Protein AF-A0A1M8A9Z5-F1 (afdb_monomer_lite)

Sequence (132 aa):
MPSSAGPVRSRSPAASSPARNPYPVLRRRTAVSIAVQGLARAPLDDYRIPGLVAGHKTGAGYRICTPWGLVDQRVPARHVLPLPEGFPVPPAALQHLENEARAPRVSLQACAAQQQRTAVDSRPCPDESHSS

Foldseek 3Di:
DDDDDDDDPPPDPPPPPPPPPPFDFDDFQFWKWFQDPDPPDDPPPRRTFIWTFLHADPPQATFTQGLQWTEQGHGHRVRIGGDDPPDDHNVSRVVCSVVVVPTDYDHPVRSSVVVVVVVVVPDPDPPPDDDD

Structure (mmCIF, N/CA/C/O backbone):
data_AF-A0A1M8A9Z5-F1
#
_entry.id   AF-A0A1M8A9Z5-F1
#
loop_
_atom_site.group_PDB
_atom_site.id
_atom_site.type_symbol
_atom_site.label_atom_id
_atom_site.label_alt_id
_atom_site.label_comp_id
_atom_site.label_asym_id
_atom_site.label_entity_id
_atom_site.label_seq_id
_atom_site.pdbx_PDB_ins_code
_atom_site.Cartn_x
_atom_site.Cartn_y
_atom_site.Cartn_z
_atom_site.occupancy
_atom_site.B_iso_or_equiv
_atom_site.auth_seq_id
_atom_site.auth_comp_id
_atom_site.auth_asym_id
_atom_site.auth_atom_id
_atom_site.pdbx_PDB_model_num
ATOM 1 N N . MET A 1 1 ? -6.361 -69.506 36.361 1.00 46.44 1 MET A N 1
ATOM 2 C CA . MET A 1 1 ? -5.171 -68.750 35.912 1.00 46.44 1 MET A CA 1
ATOM 3 C C . MET A 1 1 ? -5.647 -67.493 35.186 1.00 46.44 1 MET A C 1
ATOM 5 O O . MET A 1 1 ? -6.471 -67.651 34.294 1.00 46.44 1 MET A O 1
ATOM 9 N N . PRO A 1 2 ? -5.245 -66.275 35.598 1.00 51.97 2 PRO A N 1
ATOM 10 C CA . PRO A 1 2 ? -5.724 -65.019 35.017 1.00 51.97 2 PRO A CA 1
ATOM 11 C C . PRO A 1 2 ? -4.767 -64.486 33.932 1.00 51.97 2 PRO A C 1
ATOM 13 O O . PRO A 1 2 ? -3.551 -64.563 34.078 1.00 51.97 2 PRO A O 1
ATOM 16 N N . SER A 1 3 ? -5.299 -63.915 32.852 1.00 49.34 3 SER A N 1
ATOM 17 C CA . SER A 1 3 ? -4.583 -63.038 31.901 1.00 49.34 3 SER A CA 1
ATOM 18 C C . SER A 1 3 ? -5.658 -62.223 31.176 1.00 49.34 3 SER A C 1
ATOM 20 O O . SER A 1 3 ? -6.425 -62.775 30.402 1.00 49.34 3 SER A O 1
ATOM 22 N N . SER A 1 4 ? -5.992 -61.010 31.621 1.00 53.22 4 SER A N 1
ATOM 23 C CA . SER A 1 4 ? -5.246 -59.753 31.462 1.00 53.22 4 SER A CA 1
ATOM 24 C C . SER A 1 4 ? -4.993 -59.410 29.992 1.00 53.22 4 SER A C 1
ATOM 26 O O . SER A 1 4 ? -3.982 -59.793 29.413 1.00 53.22 4 SER A O 1
ATOM 28 N N . ALA A 1 5 ? -5.924 -58.663 29.400 1.00 57.59 5 ALA A N 1
ATOM 29 C CA . ALA A 1 5 ? -5.699 -57.889 28.188 1.00 57.59 5 ALA A CA 1
ATOM 30 C C . ALA A 1 5 ? -6.380 -56.529 28.392 1.00 57.59 5 ALA A C 1
ATOM 32 O O . ALA A 1 5 ? -7.604 -56.431 28.460 1.00 57.59 5 ALA A O 1
ATOM 33 N N . GLY A 1 6 ? -5.557 -55.505 28.627 1.00 46.84 6 GLY A N 1
ATOM 34 C CA . GLY A 1 6 ? -5.990 -54.150 28.957 1.00 46.84 6 GLY A CA 1
ATOM 35 C C . GLY A 1 6 ? -6.636 -53.398 27.784 1.00 46.84 6 GLY A C 1
ATOM 36 O O . GLY A 1 6 ? -6.611 -53.862 26.643 1.00 46.84 6 GLY A O 1
ATOM 37 N N . PRO A 1 7 ? -7.209 -52.212 28.045 1.00 56.84 7 PRO A N 1
ATOM 38 C CA . PRO A 1 7 ? -7.906 -51.434 27.031 1.00 56.84 7 PRO A CA 1
ATOM 39 C C . PRO A 1 7 ? -6.915 -50.808 26.042 1.00 56.84 7 PRO A C 1
ATOM 41 O O . PRO A 1 7 ? -6.026 -50.038 26.418 1.00 56.84 7 PRO A O 1
ATOM 44 N N . VAL A 1 8 ? -7.098 -51.107 24.753 1.00 62.50 8 VAL A N 1
ATOM 45 C CA . VAL A 1 8 ? -6.405 -50.428 23.657 1.00 62.50 8 VAL A CA 1
ATOM 46 C C . VAL A 1 8 ? -6.839 -48.961 23.641 1.00 62.50 8 VAL A C 1
ATOM 48 O O . VAL A 1 8 ? -7.958 -48.604 23.278 1.00 62.50 8 VAL A O 1
ATOM 51 N N . ARG A 1 9 ? -5.945 -48.081 24.097 1.00 50.84 9 ARG A N 1
ATOM 52 C CA . ARG A 1 9 ? -6.100 -46.631 23.969 1.00 50.84 9 ARG A CA 1
ATOM 53 C C . ARG A 1 9 ? -6.109 -46.283 22.484 1.00 50.84 9 ARG A C 1
ATOM 55 O O . ARG A 1 9 ? -5.053 -46.198 21.861 1.00 50.84 9 ARG A O 1
ATOM 62 N N . SER A 1 10 ? -7.303 -46.066 21.943 1.00 52.19 10 SER A N 1
ATOM 63 C CA . SER A 1 10 ? -7.508 -45.467 20.629 1.00 52.19 10 SER A CA 1
ATOM 64 C C . SER A 1 10 ? -6.925 -44.053 20.657 1.00 52.19 10 SER A C 1
ATOM 66 O O . SER A 1 10 ? -7.501 -43.131 21.237 1.00 52.19 10 SER A O 1
ATOM 68 N N . ARG A 1 11 ? -5.708 -43.888 20.132 1.00 51.91 11 ARG A N 1
ATOM 69 C CA . ARG A 1 11 ? -5.128 -42.565 19.901 1.00 51.91 11 ARG A CA 1
ATOM 70 C C . ARG A 1 11 ? -5.782 -42.021 18.641 1.00 51.91 11 ARG A C 1
ATOM 72 O O . ARG A 1 11 ? -5.341 -42.330 17.539 1.00 51.91 11 ARG A O 1
ATOM 79 N N . SER A 1 12 ? -6.831 -41.223 18.812 1.00 56.12 12 SER A N 1
ATOM 80 C CA . SER A 1 12 ? -7.306 -40.330 17.759 1.00 56.12 12 SER A CA 1
ATOM 81 C C . SER A 1 12 ? -6.106 -39.533 17.234 1.00 56.12 12 SER A C 1
ATOM 83 O O . SER A 1 12 ? -5.424 -38.896 18.046 1.00 56.12 12 SER A O 1
ATOM 85 N N . PRO A 1 13 ? -5.795 -39.547 15.927 1.00 50.16 13 PRO A N 1
ATOM 86 C CA . PRO A 1 13 ? -4.827 -38.607 15.399 1.00 50.16 13 PRO A CA 1
ATOM 87 C C . PRO A 1 13 ? -5.454 -37.224 15.553 1.00 50.16 13 PRO A C 1
ATOM 89 O O . PRO A 1 13 ? -6.492 -36.927 14.961 1.00 50.16 13 PRO A O 1
ATOM 92 N N . ALA A 1 14 ? -4.860 -36.395 16.410 1.00 49.47 14 ALA A N 1
ATOM 93 C CA . ALA A 1 14 ? -5.153 -34.977 16.435 1.00 49.47 14 ALA A CA 1
ATOM 94 C C . ALA A 1 14 ? -4.955 -34.472 15.005 1.00 49.47 14 ALA A C 1
ATOM 96 O O . ALA A 1 14 ? -3.838 -34.489 14.488 1.00 49.47 14 ALA A O 1
ATOM 97 N N . ALA A 1 15 ? -6.052 -34.093 14.351 1.00 47.72 15 ALA A N 1
ATOM 98 C CA . ALA A 1 15 ? -6.020 -33.401 13.082 1.00 47.72 15 ALA A CA 1
ATOM 99 C C . ALA A 1 15 ? -5.308 -32.068 13.325 1.00 47.72 15 ALA A C 1
ATOM 101 O O . ALA A 1 15 ? -5.915 -31.065 13.697 1.00 47.72 15 ALA A O 1
ATOM 102 N N . SER A 1 16 ? -3.987 -32.075 13.173 1.00 47.28 16 SER A N 1
ATOM 103 C CA . SER A 1 16 ? -3.179 -30.877 13.042 1.00 47.28 16 SER A CA 1
ATOM 104 C C . SER A 1 16 ? -3.532 -30.251 11.699 1.00 47.28 16 SER A C 1
ATOM 106 O O . SER A 1 16 ? -2.795 -30.385 10.728 1.00 47.28 16 SER A O 1
ATOM 108 N N . SER A 1 17 ? -4.694 -29.602 11.616 1.00 49.53 17 SER A N 1
ATOM 109 C CA . SER A 1 17 ? -4.962 -28.664 10.534 1.00 49.53 17 SER A CA 1
ATOM 110 C C . SER A 1 17 ? -3.865 -27.607 10.616 1.00 49.53 17 SER A C 1
ATOM 112 O O . SER A 1 17 ? -3.810 -26.897 11.626 1.00 49.53 17 SER A O 1
ATOM 114 N N . PRO A 1 18 ? -2.965 -27.476 9.620 1.00 50.16 18 PRO A N 1
ATOM 115 C CA . PRO A 1 18 ? -2.134 -26.290 9.577 1.00 50.16 18 PRO A CA 1
ATOM 116 C C . PRO A 1 18 ? -3.120 -25.129 9.519 1.00 50.16 18 PRO A C 1
ATOM 118 O O . PRO A 1 18 ? -4.039 -25.158 8.698 1.00 50.16 18 PRO A O 1
ATOM 121 N N . ALA A 1 19 ? -2.993 -24.163 10.428 1.00 50.66 19 ALA A N 1
ATOM 122 C CA . ALA A 1 19 ? -3.764 -22.931 10.382 1.00 50.66 19 ALA A CA 1
ATOM 123 C C . ALA A 1 19 ? -3.492 -22.277 9.020 1.00 50.66 19 ALA A C 1
ATOM 125 O O . ALA A 1 19 ? -2.509 -21.560 8.830 1.00 50.66 19 ALA A O 1
ATOM 126 N N . ARG A 1 20 ? -4.305 -22.639 8.024 1.00 52.34 20 ARG A N 1
ATOM 127 C CA . ARG A 1 20 ? -4.169 -22.211 6.644 1.00 52.34 20 ARG A CA 1
ATOM 128 C C . ARG A 1 20 ? -4.537 -20.751 6.692 1.00 52.34 20 ARG A C 1
ATOM 130 O O . ARG A 1 20 ? -5.702 -20.420 6.876 1.00 52.34 20 ARG A O 1
ATOM 137 N N . ASN A 1 21 ? -3.526 -19.891 6.640 1.00 54.94 21 ASN A N 1
ATOM 138 C CA . ASN A 1 21 ? -3.734 -18.457 6.584 1.00 54.94 21 ASN A CA 1
ATOM 139 C C . ASN A 1 21 ? -4.725 -18.215 5.429 1.00 54.94 21 ASN A C 1
ATOM 141 O O . ASN A 1 21 ? -4.393 -18.566 4.295 1.00 54.94 21 ASN A O 1
ATOM 145 N N . PRO A 1 22 ? -5.953 -17.729 5.690 1.00 62.47 22 PRO A N 1
ATOM 146 C CA . PRO A 1 22 ? -6.999 -17.690 4.667 1.00 62.47 22 PRO A CA 1
ATOM 147 C C . PRO A 1 22 ? -6.698 -16.655 3.575 1.00 62.47 22 PRO A C 1
ATOM 149 O O . PRO A 1 22 ? -7.406 -16.580 2.576 1.00 62.47 22 PRO A O 1
ATOM 152 N N . TYR A 1 23 ? -5.638 -15.865 3.755 1.00 65.88 23 TYR A N 1
ATOM 153 C CA . TYR A 1 23 ? -5.238 -14.804 2.852 1.00 65.88 23 TYR A CA 1
ATOM 154 C C . TYR A 1 23 ? -4.149 -15.280 1.879 1.00 65.88 23 TYR A C 1
ATOM 156 O O . TYR A 1 23 ? -3.154 -15.871 2.318 1.00 65.88 23 TYR A O 1
ATOM 164 N N . PRO A 1 24 ? -4.294 -14.998 0.571 1.00 69.75 24 PRO A N 1
ATOM 165 C CA . PRO A 1 24 ? -3.296 -15.359 -0.428 1.00 69.75 24 PRO A CA 1
ATOM 166 C C . PRO A 1 24 ? -1.986 -14.630 -0.135 1.00 69.75 24 PRO A C 1
ATOM 168 O O . PRO A 1 24 ? -2.012 -13.439 0.159 1.00 69.75 24 PRO A O 1
ATOM 171 N N . VAL A 1 25 ? -0.846 -15.324 -0.225 1.00 80.62 25 VAL A N 1
ATOM 172 C CA . VAL A 1 25 ? 0.479 -14.697 -0.098 1.00 80.62 25 VAL A CA 1
ATOM 173 C C . VAL A 1 25 ? 0.758 -13.894 -1.364 1.00 80.62 25 VAL A C 1
ATOM 175 O O . VAL A 1 25 ? 1.059 -14.458 -2.415 1.00 80.62 25 VAL A O 1
ATOM 178 N N . LEU A 1 26 ? 0.651 -12.572 -1.260 1.00 84.19 26 LEU A N 1
ATOM 179 C CA . LEU A 1 26 ? 0.930 -11.671 -2.376 1.00 84.19 26 LEU A CA 1
ATOM 180 C C . LEU A 1 26 ? 2.441 -11.556 -2.616 1.00 84.19 26 LEU A C 1
ATOM 182 O O . LEU A 1 26 ? 3.233 -11.485 -1.669 1.00 84.19 26 LEU A O 1
ATOM 186 N N . ARG A 1 27 ? 2.847 -11.544 -3.891 1.00 86.62 27 ARG A N 1
ATOM 187 C CA . ARG A 1 27 ? 4.257 -11.421 -4.284 1.00 86.62 27 ARG A CA 1
ATOM 188 C C . ARG A 1 27 ? 4.743 -9.981 -4.094 1.00 86.62 27 ARG A C 1
ATOM 190 O O . ARG A 1 27 ? 3.962 -9.034 -4.045 1.00 86.62 27 ARG A O 1
ATOM 197 N N . ARG A 1 28 ? 6.062 -9.798 -3.992 1.00 89.56 28 ARG A N 1
ATOM 198 C CA . ARG A 1 28 ? 6.665 -8.455 -4.017 1.00 89.56 28 ARG A CA 1
ATOM 199 C C . ARG A 1 28 ? 6.310 -7.772 -5.344 1.00 89.56 28 ARG A C 1
ATOM 201 O O . ARG A 1 28 ? 6.280 -8.445 -6.368 1.00 89.56 28 ARG A O 1
ATOM 208 N N . ARG A 1 29 ? 6.078 -6.455 -5.321 1.00 89.00 29 ARG A N 1
ATOM 209 C CA . ARG A 1 29 ? 5.591 -5.630 -6.448 1.00 89.00 29 ARG A CA 1
ATOM 210 C C . ARG A 1 29 ? 4.137 -5.880 -6.862 1.00 89.00 29 ARG A C 1
ATOM 212 O O . ARG A 1 29 ? 3.681 -5.241 -7.801 1.00 89.00 29 ARG A O 1
ATOM 219 N N . THR A 1 30 ? 3.384 -6.734 -6.167 1.00 89.38 30 THR A N 1
ATOM 220 C CA . THR A 1 30 ? 1.941 -6.841 -6.417 1.00 89.38 30 THR A CA 1
ATOM 221 C C . THR A 1 30 ? 1.255 -5.526 -6.051 1.00 89.38 30 THR A C 1
ATOM 223 O O . THR A 1 30 ? 1.449 -5.014 -4.943 1.00 89.38 30 THR A O 1
ATOM 226 N N . ALA A 1 31 ? 0.465 -5.000 -6.989 1.00 89.44 31 ALA A N 1
ATOM 227 C CA . ALA A 1 31 ? -0.388 -3.844 -6.771 1.00 89.44 31 ALA A CA 1
ATOM 228 C C . ALA A 1 31 ? -1.521 -4.211 -5.817 1.00 89.44 31 ALA A C 1
ATOM 230 O O . ALA A 1 31 ? -2.212 -5.218 -5.988 1.00 89.44 31 ALA A O 1
ATOM 231 N N . VAL A 1 32 ? -1.690 -3.398 -4.786 1.00 89.50 32 VAL A N 1
ATOM 232 C CA . VAL A 1 32 ? -2.686 -3.620 -3.749 1.00 89.50 32 VAL A CA 1
ATOM 233 C C . VAL A 1 32 ? -3.367 -2.321 -3.379 1.00 89.50 32 VAL A C 1
ATOM 235 O O . VAL A 1 32 ? -2.823 -1.230 -3.531 1.00 89.50 32 VAL A O 1
ATOM 238 N N . SER A 1 33 ? -4.561 -2.465 -2.839 1.00 88.06 33 SER A N 1
ATOM 239 C CA . SER A 1 33 ? -5.279 -1.419 -2.152 1.00 88.06 33 SER A CA 1
ATOM 240 C C . SER A 1 33 ? -5.395 -1.797 -0.685 1.00 88.06 33 SER A C 1
ATOM 242 O O . SER A 1 33 ? -5.771 -2.920 -0.351 1.00 88.06 33 SER A O 1
ATOM 244 N N . ILE A 1 34 ? -5.035 -0.877 0.200 1.00 86.94 34 ILE A N 1
ATOM 245 C CA . ILE A 1 34 ? -5.222 -1.050 1.634 1.00 86.94 34 ILE A CA 1
ATOM 246 C C . ILE A 1 34 ? -6.587 -0.476 1.992 1.00 86.94 34 ILE A C 1
ATOM 248 O O . ILE A 1 34 ? -6.794 0.726 1.834 1.00 86.94 34 ILE A O 1
ATOM 252 N N . ALA A 1 35 ? -7.486 -1.322 2.485 1.00 81.25 35 ALA A N 1
ATOM 253 C CA . ALA A 1 35 ? -8.739 -0.897 3.086 1.00 81.25 35 ALA A CA 1
ATOM 254 C C . ALA A 1 35 ? -8.462 -0.405 4.510 1.00 81.25 35 ALA A C 1
ATOM 256 O O . ALA A 1 35 ? -8.051 -1.171 5.386 1.00 81.25 35 ALA A O 1
ATOM 257 N N . VAL A 1 36 ? -8.661 0.888 4.745 1.00 71.56 36 VAL A N 1
ATOM 258 C CA . VAL A 1 36 ? -8.460 1.500 6.057 1.00 71.56 36 VAL A CA 1
ATOM 259 C C . VAL A 1 36 ? -9.803 1.594 6.782 1.00 71.56 36 VAL A C 1
ATOM 261 O O . VAL A 1 36 ? -10.396 2.662 6.898 1.00 71.56 36 VAL A O 1
ATOM 264 N N . GLN A 1 37 ? -10.300 0.464 7.282 1.00 64.06 37 GLN A N 1
ATOM 265 C CA . GLN A 1 37 ? -11.506 0.469 8.112 1.00 64.06 37 GLN A CA 1
ATOM 266 C C . GLN A 1 37 ? -11.201 1.020 9.510 1.00 64.06 37 GLN A C 1
ATOM 268 O O . GLN A 1 37 ? -10.305 0.534 10.200 1.00 64.06 37 GLN A O 1
ATOM 273 N N . GLY A 1 38 ? -11.978 2.016 9.945 1.00 53.19 38 GLY A N 1
ATOM 274 C CA . GLY A 1 38 ? -12.009 2.458 11.343 1.00 53.19 38 GLY A CA 1
ATOM 275 C C . GLY A 1 38 ? -10.952 3.483 11.768 1.00 53.19 38 GLY A C 1
ATOM 276 O O . GLY A 1 38 ? -10.780 3.695 12.968 1.00 53.19 38 GLY A O 1
ATOM 277 N N . LEU A 1 39 ? -10.270 4.162 10.840 1.00 50.84 39 LEU A N 1
ATOM 278 C CA . LEU A 1 39 ? -9.407 5.303 11.181 1.00 50.84 39 LEU A CA 1
ATOM 279 C C . LEU A 1 39 ? -10.268 6.560 11.383 1.00 50.84 39 LEU A C 1
ATOM 281 O O . LEU A 1 39 ? -10.409 7.382 10.494 1.00 50.84 39 LEU A O 1
ATOM 285 N N . ALA A 1 40 ? -10.873 6.637 12.571 1.00 45.19 40 ALA A N 1
ATOM 286 C CA . ALA A 1 40 ? -11.585 7.783 13.142 1.00 45.19 40 ALA A CA 1
ATOM 287 C C . ALA A 1 40 ? -12.676 8.438 12.259 1.00 45.19 40 ALA A C 1
ATOM 289 O O . ALA A 1 40 ? -12.391 9.281 11.420 1.00 45.19 40 ALA A O 1
ATOM 290 N N . ARG A 1 41 ? -13.951 8.129 12.561 1.00 43.69 41 ARG A N 1
ATOM 291 C CA . ARG A 1 41 ? -15.148 8.961 12.275 1.00 43.69 41 ARG A CA 1
ATOM 292 C C . ARG A 1 41 ? -15.167 9.675 10.906 1.00 43.69 41 ARG A C 1
ATOM 294 O O . ARG A 1 41 ? -15.393 10.880 10.840 1.00 43.69 41 ARG A O 1
ATOM 301 N N . ALA A 1 42 ? -15.001 8.932 9.822 1.00 44.44 42 ALA A N 1
ATOM 302 C CA . ALA A 1 42 ? -15.353 9.391 8.480 1.00 44.44 42 ALA A CA 1
ATOM 303 C C . ALA A 1 42 ? -16.496 8.512 7.936 1.00 44.44 42 ALA A C 1
ATOM 305 O O . ALA A 1 42 ? -16.600 7.354 8.358 1.00 44.44 42 ALA A O 1
ATOM 306 N N . PRO A 1 43 ? -17.389 9.057 7.084 1.00 43.25 43 PRO A N 1
ATOM 307 C CA . PRO A 1 43 ? -18.489 8.295 6.494 1.00 43.25 43 PRO A CA 1
ATOM 308 C C . PRO A 1 43 ? -17.948 7.072 5.741 1.00 43.25 43 PRO A C 1
ATOM 310 O O . PRO A 1 43 ? -16.780 7.054 5.374 1.00 43.25 43 PRO A O 1
ATOM 313 N N . LEU A 1 44 ? -18.805 6.060 5.571 1.00 47.28 44 LEU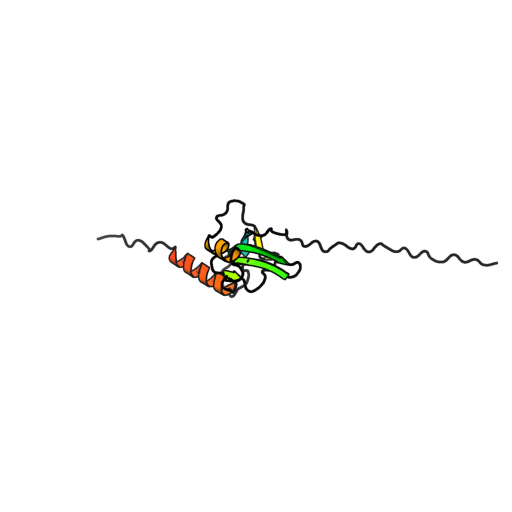 A N 1
ATOM 314 C CA . LEU A 1 44 ? -18.567 4.673 5.126 1.00 47.28 44 LEU A CA 1
ATOM 315 C C . LEU A 1 44 ? -17.712 4.429 3.858 1.00 47.28 44 LEU A C 1
ATOM 317 O O . LEU A 1 44 ? -17.621 3.288 3.411 1.00 47.28 44 LEU A O 1
ATOM 321 N N . ASP A 1 45 ? -17.074 5.437 3.279 1.00 50.84 45 ASP A N 1
ATOM 322 C CA . ASP A 1 45 ? -16.096 5.254 2.222 1.00 50.84 45 ASP A CA 1
ATOM 323 C C . ASP A 1 45 ? -14.854 4.564 2.796 1.00 50.84 45 ASP A C 1
ATOM 325 O O . ASP A 1 45 ? -14.005 5.176 3.447 1.00 50.84 45 ASP A O 1
ATOM 329 N N . ASP A 1 46 ? -14.754 3.252 2.563 1.00 55.53 46 ASP A N 1
ATOM 330 C CA . ASP A 1 46 ? -13.520 2.489 2.721 1.00 55.53 46 ASP A CA 1
ATOM 331 C C . ASP A 1 46 ? -12.387 3.250 2.011 1.00 55.53 46 ASP A C 1
ATOM 333 O O . ASP A 1 46 ? -12.255 3.195 0.784 1.00 55.53 46 ASP A O 1
ATOM 337 N N . TYR A 1 47 ? -11.553 3.974 2.765 1.00 62.84 47 TYR A N 1
ATOM 338 C CA . TYR A 1 47 ? -10.380 4.613 2.182 1.00 62.84 47 TYR A CA 1
ATOM 339 C C . TYR A 1 47 ? -9.469 3.521 1.652 1.00 62.84 47 TYR A C 1
ATOM 341 O O . TYR A 1 47 ? -8.955 2.683 2.397 1.00 62.84 47 TYR A O 1
ATOM 349 N N . ARG A 1 48 ? -9.306 3.542 0.334 1.00 76.56 48 ARG A N 1
ATOM 350 C CA . ARG A 1 48 ? -8.503 2.598 -0.424 1.00 76.56 48 ARG A CA 1
ATOM 351 C C . ARG A 1 48 ? -7.188 3.257 -0.776 1.00 76.56 48 ARG A C 1
ATOM 353 O O . ARG A 1 48 ? -7.118 4.019 -1.735 1.00 76.56 48 ARG A O 1
ATOM 360 N N . ILE A 1 49 ? -6.157 2.960 0.007 1.00 85.44 49 ILE A N 1
ATOM 361 C CA . ILE A 1 49 ? -4.811 3.488 -0.222 1.00 85.44 49 ILE A CA 1
ATOM 362 C C . ILE A 1 49 ? -4.107 2.596 -1.247 1.00 85.44 49 ILE A C 1
ATOM 364 O O . ILE A 1 49 ? -3.863 1.425 -0.941 1.00 85.44 49 ILE A O 1
ATOM 368 N N . PRO A 1 50 ? -3.771 3.096 -2.450 1.00 87.81 50 PRO A N 1
ATOM 369 C CA . PRO A 1 50 ? -3.023 2.311 -3.418 1.00 87.81 50 PRO A CA 1
ATOM 370 C C . PRO A 1 50 ? -1.579 2.122 -2.946 1.00 87.81 50 PRO A C 1
ATOM 372 O O . PRO A 1 50 ? -0.957 3.021 -2.375 1.00 87.81 50 PRO A O 1
ATOM 375 N N . GLY A 1 51 ? -1.023 0.949 -3.214 1.00 90.81 51 GLY A N 1
ATOM 376 C CA . GLY A 1 51 ? 0.355 0.647 -2.877 1.00 90.81 51 GLY A CA 1
ATOM 377 C C . GLY A 1 51 ? 0.869 -0.630 -3.521 1.00 90.81 51 GLY A C 1
ATOM 378 O O . GLY A 1 51 ? 0.197 -1.292 -4.309 1.00 90.81 51 GLY A O 1
ATOM 379 N N . LEU A 1 52 ? 2.099 -0.966 -3.163 1.00 92.19 52 LEU A N 1
ATOM 380 C CA . LEU A 1 52 ? 2.820 -2.137 -3.622 1.00 92.19 52 LEU A CA 1
ATOM 381 C C . LEU A 1 52 ? 3.277 -2.974 -2.447 1.00 92.19 52 LEU A C 1
ATOM 383 O O . LEU A 1 52 ? 3.806 -2.458 -1.463 1.00 92.19 52 LEU A O 1
ATOM 387 N N . VAL A 1 53 ? 3.176 -4.288 -2.586 1.00 92.25 53 VAL A N 1
ATOM 388 C CA . VAL A 1 53 ? 3.751 -5.206 -1.607 1.00 92.25 53 VAL A CA 1
ATOM 389 C C . VAL A 1 53 ? 5.278 -5.139 -1.672 1.00 92.25 53 VAL A C 1
ATOM 391 O O . VAL A 1 53 ? 5.891 -5.499 -2.678 1.00 92.25 5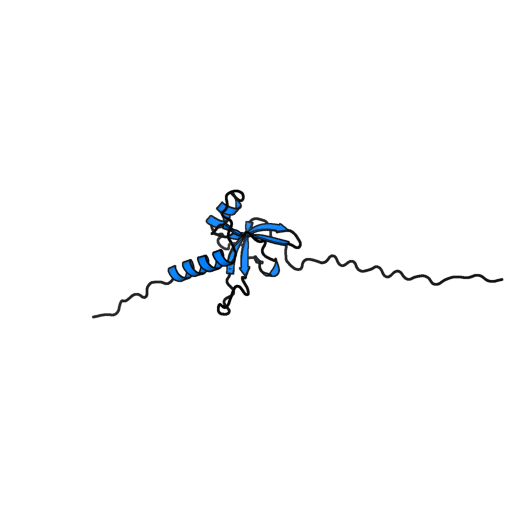3 VAL A O 1
ATOM 394 N N . ALA A 1 54 ? 5.907 -4.726 -0.575 1.00 91.25 54 ALA A N 1
ATOM 395 C CA . ALA A 1 54 ? 7.354 -4.810 -0.385 1.00 91.25 54 ALA A CA 1
ATOM 396 C C . ALA A 1 54 ? 7.774 -6.176 0.167 1.00 91.25 54 ALA A C 1
ATOM 398 O O . ALA A 1 54 ? 8.802 -6.732 -0.215 1.00 91.25 54 ALA A O 1
ATOM 399 N N . GLY A 1 55 ? 6.934 -6.761 1.019 1.00 90.31 55 GLY A N 1
ATOM 400 C CA . GLY A 1 55 ? 7.130 -8.112 1.522 1.00 90.31 55 GLY A CA 1
ATOM 401 C C . GLY A 1 55 ? 6.027 -8.544 2.475 1.00 90.31 55 GLY A C 1
ATOM 402 O O . GLY A 1 55 ? 5.191 -7.749 2.897 1.00 90.31 55 GLY A O 1
ATOM 403 N N . HIS A 1 56 ? 6.050 -9.813 2.862 1.00 89.06 56 HIS A N 1
ATOM 404 C CA . HIS A 1 56 ? 5.060 -10.420 3.745 1.00 89.06 56 HIS A CA 1
ATOM 405 C C . HIS A 1 56 ? 5.757 -11.178 4.877 1.00 89.06 56 HIS A C 1
ATOM 407 O O . HIS A 1 56 ? 6.815 -11.766 4.674 1.00 89.06 56 HIS A O 1
ATOM 413 N N . LYS A 1 57 ? 5.184 -11.137 6.082 1.00 86.50 57 LYS A N 1
ATOM 414 C CA . LYS A 1 57 ? 5.610 -11.966 7.213 1.00 86.50 57 LYS A CA 1
ATOM 415 C C . LYS A 1 57 ? 4.373 -12.606 7.824 1.00 86.50 57 LYS A C 1
ATOM 417 O O . LYS A 1 57 ? 3.481 -11.897 8.291 1.00 86.50 57 LYS A O 1
ATOM 422 N N . THR A 1 58 ? 4.345 -13.934 7.848 1.00 81.56 58 THR A N 1
ATOM 423 C CA . THR A 1 58 ? 3.260 -14.714 8.454 1.00 81.56 58 THR A CA 1
ATOM 424 C C . THR A 1 58 ? 3.021 -14.266 9.897 1.00 81.56 58 THR A C 1
ATOM 426 O O . THR A 1 58 ? 3.971 -14.041 10.646 1.00 81.56 58 THR A O 1
ATOM 429 N N . GLY A 1 59 ? 1.756 -14.063 10.265 1.00 80.38 59 GLY A N 1
ATOM 430 C CA . GLY A 1 59 ? 1.347 -13.566 11.584 1.00 80.38 59 GLY A CA 1
ATOM 431 C C . GLY A 1 59 ? 1.492 -12.052 11.790 1.00 80.38 59 GLY A C 1
ATOM 432 O O . GLY A 1 59 ? 0.779 -11.497 12.616 1.00 80.38 59 GLY A O 1
ATOM 433 N N . ALA A 1 60 ? 2.343 -11.363 11.020 1.00 83.88 60 ALA A N 1
ATOM 434 C CA . ALA A 1 60 ? 2.551 -9.916 11.142 1.00 83.88 60 ALA A CA 1
ATOM 435 C C . ALA A 1 60 ? 1.941 -9.099 9.987 1.00 83.88 60 ALA A C 1
ATOM 437 O O . ALA A 1 60 ? 1.710 -7.907 10.147 1.00 83.88 60 ALA A O 1
ATOM 438 N N . GLY A 1 61 ? 1.685 -9.712 8.826 1.00 89.19 61 GLY A N 1
ATOM 439 C CA . GLY A 1 61 ? 1.079 -9.061 7.661 1.00 89.19 61 GLY A CA 1
ATOM 440 C C . GLY A 1 61 ? 2.089 -8.509 6.648 1.00 89.19 61 GLY A C 1
ATOM 441 O O . GLY A 1 61 ? 3.249 -8.941 6.569 1.00 89.19 61 GLY A O 1
ATOM 442 N N . TYR A 1 62 ? 1.633 -7.559 5.837 1.00 90.56 62 TYR A N 1
ATOM 443 C CA . TYR A 1 62 ? 2.335 -7.029 4.671 1.00 90.56 62 TYR A CA 1
ATOM 444 C C . TYR A 1 62 ? 3.078 -5.729 4.965 1.00 90.56 62 TYR A C 1
ATOM 446 O O . TYR A 1 62 ? 2.565 -4.837 5.630 1.00 90.56 62 TYR A O 1
ATOM 454 N N . ARG A 1 63 ? 4.287 -5.595 4.422 1.00 92.75 63 ARG A N 1
ATOM 455 C CA . ARG A 1 63 ? 4.938 -4.296 4.239 1.00 92.75 63 ARG A CA 1
ATOM 456 C C . ARG A 1 63 ? 4.482 -3.725 2.910 1.00 92.75 63 ARG A C 1
ATOM 458 O O . ARG A 1 63 ? 4.641 -4.401 1.893 1.00 92.75 63 ARG A O 1
ATOM 465 N N . ILE A 1 64 ? 3.948 -2.510 2.931 1.00 92.38 64 ILE A N 1
ATOM 466 C CA . ILE A 1 64 ? 3.382 -1.857 1.753 1.00 92.38 64 ILE A CA 1
ATOM 467 C C . ILE A 1 64 ? 4.113 -0.543 1.483 1.00 92.38 64 ILE A C 1
ATOM 469 O O . ILE A 1 64 ? 4.246 0.278 2.387 1.00 92.38 64 ILE A O 1
ATOM 473 N N . CYS A 1 65 ? 4.558 -0.342 0.245 1.00 93.31 65 CYS A N 1
ATOM 474 C CA . CYS A 1 65 ? 5.006 0.953 -0.261 1.00 93.31 65 CYS A CA 1
ATOM 475 C C . CYS A 1 65 ? 3.821 1.686 -0.882 1.00 93.31 65 CYS A C 1
ATOM 477 O O . CYS A 1 65 ? 3.191 1.171 -1.801 1.00 93.31 65 CYS A O 1
ATOM 479 N N . THR A 1 66 ? 3.526 2.884 -0.406 1.00 92.38 66 THR A N 1
ATOM 480 C CA . THR A 1 66 ? 2.534 3.796 -0.982 1.00 92.38 66 THR A CA 1
ATOM 481 C C . THR A 1 66 ? 3.253 4.860 -1.824 1.00 92.38 66 THR A C 1
ATOM 483 O O . THR A 1 66 ? 4.486 4.926 -1.803 1.00 92.38 66 THR A O 1
ATOM 486 N N . PRO A 1 67 ? 2.525 5.716 -2.565 1.00 90.62 67 PRO A N 1
ATOM 487 C CA . PRO A 1 67 ? 3.128 6.838 -3.287 1.00 90.62 67 PRO A CA 1
ATOM 488 C C . PRO A 1 67 ? 3.892 7.817 -2.388 1.00 90.62 67 PRO A C 1
ATOM 490 O O . PRO A 1 67 ? 4.739 8.547 -2.882 1.00 90.62 67 PRO A O 1
ATOM 493 N N . TRP A 1 68 ? 3.586 7.844 -1.089 1.00 91.06 68 TRP A N 1
ATOM 494 C CA . TRP A 1 68 ? 4.173 8.784 -0.132 1.00 91.06 68 TRP A CA 1
ATOM 495 C C . TRP A 1 68 ? 5.301 8.180 0.703 1.00 91.06 68 TRP A C 1
ATOM 497 O O . TRP A 1 68 ? 5.968 8.914 1.428 1.00 91.06 68 TRP A O 1
ATOM 507 N N . GLY A 1 69 ? 5.495 6.859 0.659 1.00 92.31 69 GLY A N 1
ATOM 508 C CA . GLY A 1 69 ? 6.546 6.194 1.420 1.00 92.31 69 GLY A CA 1
ATOM 509 C C . GLY A 1 69 ? 6.250 4.745 1.780 1.00 92.31 69 GLY A C 1
ATOM 510 O O . GLY A 1 69 ? 5.247 4.153 1.386 1.00 92.31 69 GLY A O 1
ATOM 511 N N . LEU A 1 70 ? 7.142 4.153 2.566 1.00 92.50 70 LEU A N 1
ATOM 512 C CA . LEU A 1 70 ? 6.961 2.819 3.121 1.00 92.50 70 LEU A CA 1
ATOM 513 C C . LEU A 1 70 ? 6.149 2.916 4.414 1.00 92.50 70 LEU A C 1
ATOM 515 O O . LEU A 1 70 ? 6.530 3.640 5.338 1.00 92.50 70 LEU A O 1
ATOM 519 N N . VAL A 1 71 ? 5.048 2.166 4.493 1.00 91.75 71 VAL A N 1
ATOM 520 C CA . VAL A 1 71 ? 4.226 2.140 5.705 1.00 91.75 71 VAL A CA 1
ATOM 521 C C . VAL A 1 71 ? 5.062 1.589 6.858 1.00 91.75 71 VAL A C 1
ATOM 523 O O . VAL A 1 71 ? 5.665 0.518 6.746 1.00 91.75 71 VAL A O 1
ATOM 526 N N . ASP A 1 72 ? 5.116 2.347 7.951 1.00 89.75 72 ASP A N 1
ATOM 527 C CA . ASP A 1 72 ? 5.946 2.020 9.111 1.00 89.75 72 ASP A CA 1
ATOM 528 C C . ASP A 1 72 ? 5.501 0.694 9.756 1.00 89.75 72 ASP A C 1
ATOM 530 O O . ASP A 1 72 ? 6.284 -0.237 9.965 1.00 89.75 72 ASP A O 1
ATOM 534 N N . GLN A 1 73 ? 4.188 0.551 9.944 1.00 88.69 73 GLN A N 1
ATOM 535 C CA . GLN A 1 73 ? 3.577 -0.665 10.466 1.00 88.69 73 GLN A CA 1
ATOM 536 C C . GLN A 1 73 ? 3.189 -1.644 9.358 1.00 88.69 73 GLN A C 1
ATOM 538 O O . GLN A 1 73 ? 2.764 -1.270 8.264 1.00 88.69 73 GLN A O 1
ATOM 543 N N . ARG A 1 74 ? 3.287 -2.941 9.663 1.00 89.50 74 ARG A N 1
ATOM 544 C CA . ARG A 1 74 ? 2.775 -3.974 8.762 1.00 89.50 74 ARG A CA 1
ATOM 545 C C . ARG A 1 74 ? 1.253 -3.938 8.736 1.00 89.50 74 ARG A C 1
ATOM 547 O O . ARG A 1 74 ? 0.602 -3.900 9.775 1.00 89.50 74 ARG A O 1
ATOM 554 N N . VAL A 1 75 ? 0.703 -4.006 7.533 1.00 88.31 75 VAL A N 1
ATOM 555 C CA . VAL A 1 75 ? -0.734 -4.018 7.293 1.00 88.31 75 VAL A CA 1
ATOM 556 C C . VAL A 1 75 ? -1.247 -5.459 7.410 1.00 88.31 75 VAL A C 1
ATOM 558 O O . VAL A 1 75 ? -0.739 -6.346 6.714 1.00 88.31 75 VAL A O 1
ATOM 561 N N . PRO A 1 76 ? -2.244 -5.735 8.268 1.00 86.38 76 PRO A N 1
ATOM 562 C CA . PRO A 1 76 ? -2.863 -7.052 8.361 1.00 86.38 76 PRO A CA 1
ATOM 563 C C . PRO A 1 76 ? -3.410 -7.521 7.012 1.00 86.38 76 PRO A C 1
ATOM 565 O O . PRO A 1 76 ? -4.015 -6.741 6.285 1.00 86.38 76 PRO A O 1
ATOM 568 N N . ALA A 1 77 ? -3.271 -8.812 6.705 1.00 84.62 77 ALA A N 1
ATOM 569 C CA . ALA A 1 77 ? -3.679 -9.370 5.414 1.00 84.62 77 ALA A CA 1
ATOM 570 C C . ALA A 1 77 ? -5.162 -9.138 5.074 1.00 84.62 77 ALA A C 1
ATOM 572 O O . ALA A 1 77 ? -5.486 -8.889 3.921 1.00 84.62 77 ALA A O 1
ATOM 573 N N . ARG A 1 78 ? -6.036 -9.120 6.088 1.00 82.75 78 ARG A N 1
ATOM 574 C CA . ARG A 1 78 ? -7.470 -8.804 5.947 1.00 82.75 78 ARG A CA 1
ATOM 575 C C . ARG A 1 78 ? -7.763 -7.410 5.380 1.00 82.75 78 ARG A C 1
ATOM 577 O O . ARG A 1 78 ? -8.837 -7.193 4.844 1.00 82.75 78 ARG A O 1
ATOM 584 N N . HIS A 1 79 ? -6.812 -6.489 5.521 1.00 84.06 79 HIS A N 1
ATOM 585 C CA . HIS A 1 79 ? -6.924 -5.097 5.084 1.00 84.06 79 HIS A CA 1
ATOM 586 C C . HIS A 1 79 ? -6.225 -4.853 3.746 1.00 84.06 79 HIS A C 1
ATOM 588 O O . HIS A 1 79 ? -6.229 -3.731 3.257 1.00 84.06 79 HIS A O 1
ATOM 594 N N . VAL A 1 80 ? -5.593 -5.873 3.158 1.00 86.38 80 VAL A N 1
ATOM 595 C CA . VAL A 1 80 ? -4.875 -5.764 1.885 1.00 86.38 80 VAL A CA 1
ATOM 596 C C . VAL A 1 80 ? -5.674 -6.477 0.807 1.00 86.38 80 VAL A C 1
ATOM 598 O O . VAL A 1 80 ? -5.818 -7.698 0.827 1.00 86.38 80 VAL A O 1
ATOM 601 N N . LEU A 1 81 ? -6.164 -5.706 -0.155 1.00 87.00 81 LEU A N 1
ATOM 602 C CA . LEU A 1 81 ? -6.918 -6.193 -1.298 1.00 87.00 81 LEU A CA 1
ATOM 603 C C . LEU A 1 81 ? -6.014 -6.164 -2.535 1.00 87.00 81 LEU A C 1
ATOM 605 O O . LEU A 1 81 ? -5.486 -5.100 -2.864 1.00 87.00 81 LEU A O 1
ATOM 609 N N . PRO A 1 82 ? -5.797 -7.293 -3.230 1.00 85.88 82 PRO A N 1
ATOM 610 C CA . PRO A 1 82 ? -5.073 -7.276 -4.493 1.00 85.88 82 PRO A CA 1
ATOM 611 C C . PRO A 1 82 ? -5.855 -6.461 -5.525 1.00 85.88 82 PRO A C 1
ATOM 613 O O . PRO A 1 82 ? -7.073 -6.595 -5.644 1.00 85.88 82 PRO A O 1
ATOM 616 N N . LEU A 1 83 ? -5.147 -5.604 -6.256 1.00 84.81 83 LEU A N 1
ATOM 617 C CA . LEU A 1 83 ? -5.709 -4.912 -7.410 1.00 84.81 83 LEU A CA 1
ATOM 618 C C . LEU A 1 83 ? -5.580 -5.804 -8.653 1.00 84.81 83 LEU A C 1
ATOM 620 O O . LEU A 1 83 ? -4.661 -6.628 -8.709 1.00 84.81 83 LEU A O 1
ATOM 624 N N . PRO A 1 84 ? -6.494 -5.673 -9.632 1.00 79.25 84 PRO A N 1
ATOM 625 C CA . PRO A 1 84 ? -6.407 -6.425 -10.877 1.00 79.25 84 PRO A CA 1
ATOM 626 C C . PRO A 1 84 ? -5.075 -6.160 -11.589 1.00 79.25 84 PRO A C 1
ATOM 628 O O . PRO A 1 84 ? -4.513 -5.062 -11.508 1.00 79.25 84 PRO A O 1
ATOM 631 N N . GLU A 1 85 ? -4.569 -7.173 -12.294 1.00 73.12 85 GLU A N 1
ATOM 632 C CA . GLU A 1 85 ? -3.375 -7.013 -13.124 1.00 73.12 85 GLU A CA 1
ATOM 633 C C . GLU A 1 85 ? -3.606 -5.919 -14.176 1.00 73.12 85 GLU A C 1
ATOM 635 O O . GLU A 1 85 ? -4.680 -5.822 -14.766 1.00 73.12 85 GLU A O 1
ATOM 640 N N . GLY A 1 86 ? -2.607 -5.056 -14.369 1.00 70.69 86 GLY A N 1
ATOM 641 C CA . GLY A 1 86 ? -2.714 -3.884 -15.243 1.00 70.69 86 GLY A CA 1
ATOM 642 C C . GLY A 1 86 ? -3.215 -2.610 -14.558 1.00 70.69 86 GLY A C 1
ATOM 643 O O . GLY A 1 86 ? -3.197 -1.554 -15.189 1.00 70.69 86 GLY A O 1
ATOM 644 N N . PHE A 1 87 ? -3.600 -2.653 -13.274 1.00 78.69 87 PHE A N 1
ATOM 645 C CA . PHE A 1 87 ? -3.863 -1.419 -12.531 1.00 78.69 87 PHE A CA 1
ATOM 646 C C . PHE A 1 87 ? -2.592 -0.552 -12.486 1.00 78.69 87 PHE A C 1
ATOM 648 O O . PHE A 1 87 ? -1.523 -1.069 -12.133 1.00 78.69 87 PHE A O 1
ATOM 655 N N . PRO A 1 88 ? -2.676 0.749 -12.827 1.00 77.50 88 PRO A N 1
ATOM 656 C CA . PRO A 1 88 ? -1.508 1.608 -12.896 1.00 77.50 88 PRO A CA 1
ATOM 657 C C . PRO A 1 88 ? -0.839 1.689 -11.530 1.00 77.50 88 PRO A C 1
ATOM 659 O O . PRO A 1 88 ? -1.422 2.110 -10.528 1.00 77.50 88 PRO A O 1
ATOM 662 N N . VAL A 1 89 ? 0.417 1.262 -11.498 1.00 77.62 89 VAL A N 1
ATOM 663 C CA . VAL A 1 89 ? 1.221 1.332 -10.291 1.00 77.62 89 VAL A CA 1
ATOM 664 C C . VAL A 1 89 ? 1.721 2.766 -10.124 1.00 77.62 89 VAL A C 1
ATOM 666 O O . VAL A 1 89 ? 2.313 3.308 -11.060 1.00 77.62 89 VAL A O 1
ATOM 669 N N . PRO A 1 90 ? 1.559 3.382 -8.942 1.00 80.44 90 PRO A N 1
ATOM 670 C CA . PRO A 1 90 ? 2.088 4.716 -8.714 1.00 80.44 90 PRO A CA 1
ATOM 671 C C . PRO A 1 90 ? 3.622 4.724 -8.866 1.00 80.44 90 PRO A C 1
ATOM 673 O O . PRO A 1 90 ? 4.300 3.967 -8.160 1.00 80.44 90 PRO A O 1
ATOM 676 N N . PRO A 1 91 ? 4.203 5.580 -9.728 1.00 86.75 91 PRO A N 1
ATOM 677 C CA . PRO A 1 91 ? 5.644 5.580 -9.995 1.00 86.75 91 PRO A CA 1
ATOM 678 C C . PRO A 1 91 ? 6.471 5.895 -8.741 1.00 86.75 91 PRO A C 1
ATOM 680 O O . PRO A 1 91 ? 7.511 5.281 -8.510 1.00 86.75 91 PRO A O 1
ATOM 683 N N . ALA A 1 92 ? 5.968 6.772 -7.867 1.00 87.88 92 ALA A N 1
ATOM 684 C CA . ALA A 1 92 ? 6.597 7.059 -6.578 1.00 87.88 92 ALA A CA 1
ATOM 685 C C . ALA A 1 92 ? 6.647 5.821 -5.659 1.00 87.88 92 ALA A C 1
ATOM 687 O O . ALA A 1 92 ? 7.662 5.559 -5.016 1.00 87.88 92 ALA A O 1
ATOM 688 N N . ALA A 1 93 ? 5.596 4.989 -5.658 1.00 89.12 93 ALA A N 1
ATOM 689 C CA . ALA A 1 93 ? 5.571 3.756 -4.871 1.00 89.12 93 ALA A CA 1
ATOM 690 C C . ALA A 1 93 ? 6.608 2.734 -5.371 1.00 89.12 93 ALA A C 1
ATOM 692 O O . ALA A 1 93 ? 7.232 2.050 -4.557 1.00 89.12 93 ALA A O 1
ATOM 693 N N . LEU A 1 94 ? 6.827 2.652 -6.692 1.00 90.31 94 LEU A N 1
ATOM 694 C CA . LEU A 1 94 ? 7.902 1.843 -7.284 1.00 90.31 94 LEU A CA 1
ATOM 695 C C . LEU A 1 94 ? 9.276 2.351 -6.855 1.00 90.31 94 LEU A C 1
ATOM 697 O O . LEU A 1 94 ? 10.082 1.565 -6.363 1.00 90.31 94 LEU A O 1
ATOM 701 N N . GLN A 1 95 ? 9.519 3.658 -6.961 1.00 91.50 95 GLN A N 1
ATOM 702 C CA . GLN A 1 95 ? 10.800 4.256 -6.590 1.00 91.50 95 GLN A CA 1
ATOM 703 C C . GLN A 1 95 ? 11.145 4.007 -5.113 1.00 91.50 95 GLN A C 1
ATOM 705 O O . 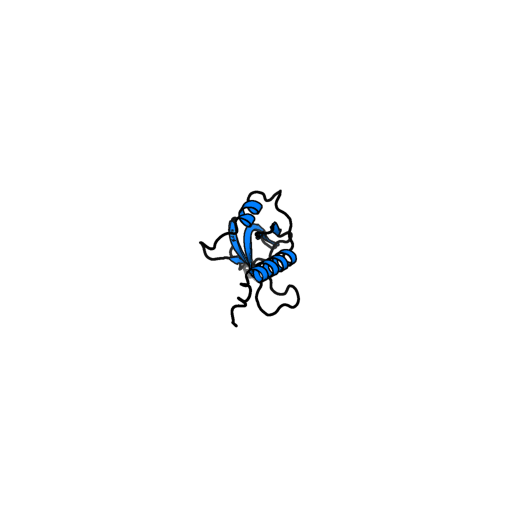GLN A 1 95 ? 12.278 3.648 -4.783 1.00 91.50 95 GLN A O 1
ATOM 710 N N . HIS A 1 96 ? 10.165 4.147 -4.216 1.00 90.88 96 HIS A N 1
ATOM 711 C CA . HIS A 1 96 ? 10.331 3.835 -2.796 1.00 90.88 96 HIS A CA 1
ATOM 712 C C . HIS A 1 96 ? 10.571 2.345 -2.541 1.00 90.88 96 HIS A C 1
ATOM 714 O O . HIS A 1 96 ? 11.334 1.986 -1.648 1.00 90.88 96 HIS A O 1
ATOM 720 N N . LEU A 1 97 ? 9.948 1.464 -3.324 1.00 90.75 97 LEU A N 1
ATOM 721 C CA . LEU A 1 97 ? 10.161 0.022 -3.226 1.00 90.75 97 LEU A CA 1
ATOM 722 C C . LEU A 1 97 ? 11.555 -0.415 -3.705 1.00 90.75 97 LEU A C 1
ATOM 724 O O . LEU A 1 97 ? 12.118 -1.373 -3.166 1.00 90.75 97 LEU A O 1
ATOM 728 N N . GLU A 1 98 ? 12.096 0.248 -4.725 1.00 91.31 98 GLU A N 1
ATOM 729 C CA . GLU A 1 98 ? 13.456 0.016 -5.223 1.00 91.31 98 GLU A CA 1
ATOM 730 C C . GLU A 1 98 ? 14.504 0.550 -4.247 1.00 91.31 98 GLU A C 1
ATOM 732 O O . GLU A 1 98 ? 15.504 -0.117 -3.989 1.00 91.31 98 GLU A O 1
ATOM 737 N N . ASN A 1 99 ? 14.221 1.691 -3.616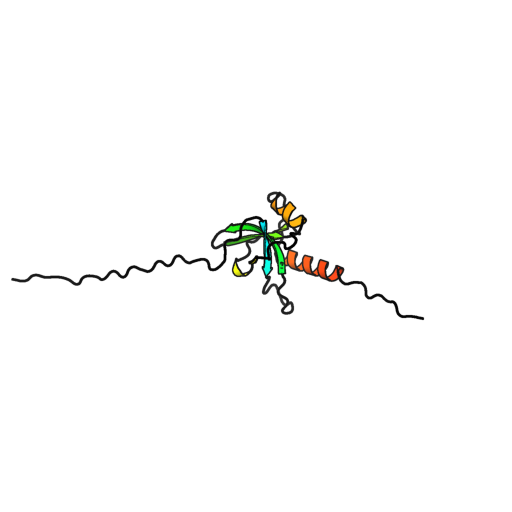 1.00 90.31 99 ASN A N 1
ATOM 738 C CA . ASN A 1 99 ? 15.084 2.328 -2.627 1.00 90.31 99 ASN A CA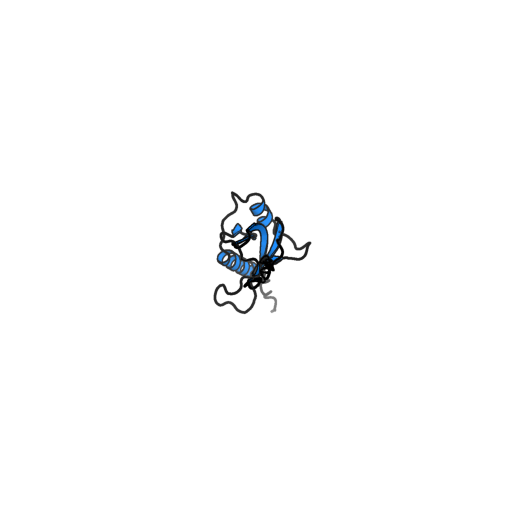 1
ATOM 739 C C . ASN A 1 99 ? 14.542 2.182 -1.199 1.00 90.31 99 ASN A C 1
ATOM 741 O O . ASN A 1 99 ? 14.450 3.164 -0.463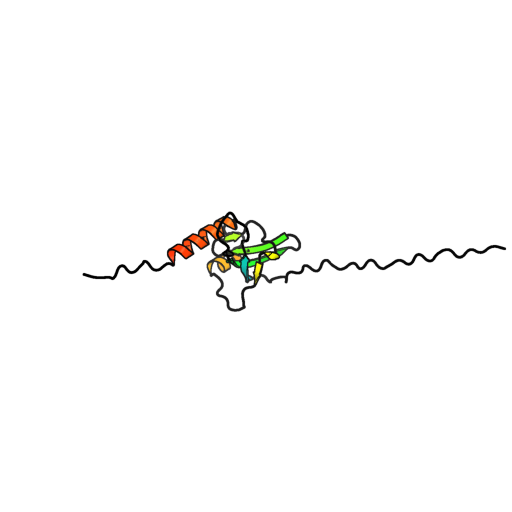 1.00 90.31 99 ASN A O 1
ATOM 745 N N . GLU A 1 100 ? 14.214 0.955 -0.777 1.00 85.88 100 GLU A N 1
ATOM 746 C CA . GLU A 1 100 ? 13.541 0.703 0.511 1.00 85.88 100 GLU A CA 1
ATOM 747 C C . GLU A 1 100 ? 14.291 1.300 1.720 1.00 85.88 100 GLU A C 1
ATOM 749 O O . GLU A 1 100 ? 13.676 1.774 2.676 1.00 85.88 100 GLU A O 1
ATOM 754 N N . ALA A 1 101 ? 15.627 1.316 1.672 1.00 85.75 101 ALA A N 1
ATOM 755 C CA . ALA A 1 101 ? 16.471 1.873 2.731 1.00 85.75 101 ALA A CA 1
ATOM 756 C C . ALA A 1 101 ? 16.361 3.403 2.864 1.00 85.75 101 ALA A C 1
ATOM 758 O O . ALA A 1 101 ? 16.579 3.935 3.948 1.00 85.75 101 ALA A O 1
ATOM 759 N N . ARG A 1 102 ? 16.031 4.105 1.772 1.00 87.94 102 ARG A N 1
ATOM 760 C CA . ARG A 1 102 ? 15.908 5.572 1.716 1.00 87.94 102 ARG A CA 1
ATOM 761 C C . ARG A 1 102 ? 14.458 6.050 1.643 1.00 87.94 102 ARG A C 1
ATOM 763 O O . ARG A 1 102 ? 14.218 7.252 1.668 1.00 87.94 102 ARG A O 1
ATOM 770 N N . ALA A 1 103 ? 13.499 5.133 1.529 1.00 89.94 103 ALA A N 1
ATOM 771 C CA . ALA A 1 103 ? 12.090 5.475 1.456 1.00 89.94 103 ALA A CA 1
ATOM 772 C C . ALA A 1 103 ? 11.618 6.136 2.767 1.00 89.94 103 ALA A C 1
ATOM 774 O O . ALA A 1 103 ? 11.923 5.623 3.852 1.00 89.94 103 ALA A O 1
ATOM 775 N N . PRO A 1 104 ? 10.849 7.238 2.689 1.00 91.62 104 PRO A N 1
ATOM 776 C CA . PRO A 1 104 ? 10.281 7.869 3.871 1.00 91.62 104 PRO A CA 1
ATOM 777 C C . PRO A 1 104 ? 9.331 6.903 4.584 1.00 91.62 104 PRO A C 1
ATOM 779 O O . PRO A 1 104 ? 8.627 6.113 3.950 1.00 91.62 104 PRO A O 1
ATOM 782 N N . ARG A 1 105 ? 9.324 6.953 5.918 1.00 91.88 105 ARG A N 1
ATOM 783 C CA . ARG A 1 105 ? 8.421 6.156 6.756 1.00 91.88 105 ARG A CA 1
ATOM 784 C C . ARG A 1 105 ? 7.142 6.941 6.981 1.00 91.88 105 ARG A C 1
ATOM 786 O O . ARG A 1 105 ? 7.191 8.075 7.448 1.00 91.88 105 ARG A O 1
ATOM 793 N N . VAL A 1 106 ? 6.009 6.340 6.643 1.00 90.69 106 VAL A N 1
ATOM 794 C CA . VAL A 1 106 ? 4.701 6.998 6.726 1.00 90.69 106 VAL A CA 1
ATOM 795 C C . VAL A 1 106 ? 3.712 6.147 7.509 1.00 90.69 106 VAL A C 1
ATOM 797 O O . VAL A 1 106 ? 3.719 4.918 7.437 1.00 90.69 106 VAL A O 1
ATOM 800 N N . SER A 1 107 ? 2.839 6.798 8.276 1.00 88.50 107 SER A N 1
ATOM 801 C CA . SER A 1 107 ? 1.717 6.121 8.927 1.00 88.50 107 SER A CA 1
ATOM 802 C C . SER A 1 107 ? 0.548 5.962 7.949 1.00 88.50 107 SER A C 1
ATOM 804 O O . SER A 1 107 ? 0.394 6.745 7.007 1.00 88.50 107 SER A O 1
ATOM 806 N N . LEU A 1 108 ? -0.313 4.964 8.179 1.00 83.50 108 LEU A N 1
ATOM 807 C CA . LEU A 1 108 ? -1.538 4.793 7.383 1.00 83.50 108 LEU A CA 1
ATOM 808 C C . LEU A 1 108 ? -2.458 6.017 7.483 1.00 83.50 108 LEU A C 1
ATOM 810 O O . LEU A 1 108 ? -3.063 6.407 6.491 1.00 83.50 108 LEU A O 1
ATOM 814 N N . GLN A 1 109 ? -2.509 6.660 8.653 1.00 82.56 109 GLN A N 1
ATOM 815 C CA . GLN A 1 109 ? -3.265 7.895 8.859 1.00 82.56 109 GLN A CA 1
ATOM 816 C C . GLN A 1 109 ? -2.725 9.051 8.015 1.00 82.56 109 GLN A C 1
ATOM 818 O O . GLN A 1 109 ? -3.502 9.769 7.394 1.00 82.56 109 GLN A O 1
ATOM 823 N N . ALA A 1 110 ? -1.398 9.213 7.960 1.00 84.56 110 ALA A N 1
ATOM 824 C CA . ALA A 1 110 ? -0.774 10.233 7.126 1.00 84.56 110 ALA A CA 1
ATOM 825 C C . ALA A 1 110 ? -1.056 9.978 5.639 1.00 84.56 110 ALA A C 1
ATOM 827 O O . ALA A 1 110 ? -1.401 10.910 4.920 1.00 84.56 110 ALA A O 1
ATOM 828 N N . CYS A 1 111 ? -0.988 8.719 5.194 1.00 85.25 111 CYS A N 1
ATOM 829 C CA . CYS A 1 111 ? -1.347 8.345 3.824 1.00 85.25 111 CYS A CA 1
ATOM 830 C C . CYS A 1 111 ? -2.820 8.662 3.513 1.00 85.25 111 CYS A C 1
ATOM 832 O O . CYS A 1 111 ? -3.107 9.245 2.472 1.00 85.25 111 CYS A O 1
ATOM 834 N N . ALA A 1 112 ? -3.747 8.345 4.424 1.00 81.19 112 ALA A N 1
ATOM 835 C CA . ALA A 1 112 ? -5.166 8.661 4.258 1.00 81.19 112 ALA A CA 1
ATOM 836 C C . ALA A 1 112 ? -5.410 10.178 4.165 1.00 81.19 112 ALA A C 1
ATOM 838 O O . ALA A 1 112 ? -6.116 10.636 3.268 1.00 81.19 112 ALA A O 1
ATOM 839 N N . ALA A 1 113 ? -4.770 10.969 5.031 1.00 79.94 113 ALA A N 1
ATOM 840 C CA . ALA A 1 113 ? -4.863 12.427 4.995 1.00 79.94 113 ALA A CA 1
ATOM 841 C C . ALA A 1 113 ? -4.296 13.018 3.690 1.00 79.94 113 ALA A C 1
ATOM 843 O O . ALA A 1 113 ? -4.876 13.945 3.125 1.00 79.94 113 ALA A O 1
ATOM 844 N N . GLN A 1 114 ? -3.182 12.479 3.184 1.00 82.81 114 GLN A N 1
ATOM 845 C CA . GLN A 1 114 ? -2.606 12.896 1.901 1.00 82.81 114 GLN A CA 1
ATOM 846 C C . GLN A 1 114 ? -3.531 12.549 0.730 1.00 82.81 114 GLN A C 1
ATOM 848 O O . GLN A 1 114 ? -3.789 13.404 -0.110 1.00 82.81 114 GLN A O 1
ATOM 853 N N . GLN A 1 115 ? -4.109 11.346 0.717 1.00 80.19 115 GLN A N 1
ATOM 854 C CA . GLN A 1 115 ? -5.067 10.937 -0.310 1.00 80.19 115 GLN A CA 1
ATOM 855 C C . GLN A 1 115 ? -6.300 11.845 -0.354 1.00 80.19 115 GLN A C 1
ATOM 857 O O . GLN A 1 115 ? -6.739 12.233 -1.435 1.00 80.19 115 GLN A O 1
ATOM 862 N N . GLN A 1 116 ? -6.844 12.216 0.809 1.00 76.56 116 GLN A N 1
ATOM 863 C CA . GLN A 1 116 ? -7.970 13.148 0.899 1.00 76.56 116 GLN A CA 1
ATOM 864 C C . GLN A 1 116 ? -7.615 14.529 0.337 1.00 76.56 116 GLN A C 1
ATOM 866 O O . GLN A 1 116 ? -8.424 15.120 -0.373 1.00 76.56 116 GLN A O 1
ATOM 871 N N . ARG A 1 117 ? -6.404 15.031 0.608 1.00 73.69 117 ARG A N 1
ATOM 872 C CA . ARG A 1 117 ? -5.923 16.307 0.056 1.00 73.69 117 ARG A CA 1
ATOM 873 C C . ARG A 1 117 ? -5.820 16.262 -1.468 1.00 73.69 117 ARG A C 1
ATOM 875 O O . ARG A 1 117 ? -6.319 17.165 -2.125 1.00 73.69 117 ARG A O 1
ATOM 882 N N . THR A 1 118 ? -5.255 15.194 -2.030 1.00 67.62 118 THR A N 1
ATOM 883 C CA . THR A 1 118 ? -5.151 15.029 -3.491 1.00 67.62 118 THR A CA 1
ATOM 884 C C . THR A 1 118 ? -6.523 14.871 -4.158 1.00 67.62 118 THR A C 1
ATOM 886 O O . THR A 1 118 ? -6.753 15.413 -5.235 1.00 67.62 118 THR A O 1
ATOM 889 N N . ALA A 1 119 ? -7.466 14.174 -3.512 1.00 63.53 119 ALA A N 1
ATOM 890 C CA . ALA A 1 119 ? -8.830 14.018 -4.024 1.00 63.53 119 ALA A CA 1
ATOM 891 C C . ALA A 1 119 ? -9.644 15.327 -3.984 1.00 63.53 119 ALA A C 1
ATOM 893 O O . ALA A 1 119 ? -10.533 15.526 -4.808 1.00 63.53 119 ALA A O 1
ATOM 894 N N . VAL A 1 120 ? -9.357 16.220 -3.030 1.00 57.62 120 VAL A N 1
ATOM 895 C CA . VAL A 1 120 ? -9.952 17.565 -2.966 1.00 57.62 120 VAL A CA 1
ATOM 896 C C . VAL A 1 120 ? -9.416 18.463 -4.082 1.00 57.62 120 VAL A C 1
ATOM 898 O O . VAL A 1 120 ? -10.205 19.175 -4.691 1.00 57.62 120 VAL A O 1
ATOM 901 N N . ASP A 1 121 ? -8.120 18.378 -4.381 1.00 55.00 121 ASP A N 1
ATOM 902 C CA . ASP A 1 121 ? -7.455 19.161 -5.434 1.00 55.00 121 ASP A CA 1
ATOM 903 C C . ASP A 1 121 ? -7.896 18.761 -6.855 1.00 55.00 121 ASP A C 1
ATOM 905 O O . ASP A 1 121 ? -7.895 19.567 -7.775 1.00 55.00 121 ASP A O 1
ATOM 909 N N . SER A 1 122 ? -8.362 17.519 -7.027 1.00 48.66 122 SER A N 1
ATOM 910 C CA . SER A 1 122 ? -8.874 17.010 -8.309 1.00 48.66 122 SER A CA 1
ATOM 911 C C . SER A 1 122 ? -10.336 17.382 -8.591 1.00 48.66 122 SER A C 1
ATOM 913 O O . SER A 1 122 ? -10.904 16.917 -9.582 1.00 48.66 122 SER A O 1
ATOM 915 N N . ARG A 1 123 ? -10.987 18.176 -7.729 1.00 47.56 123 ARG A N 1
ATOM 916 C CA . ARG A 1 123 ? -12.306 18.727 -8.058 1.00 47.56 123 ARG A CA 1
ATOM 917 C C . ARG A 1 123 ? -12.082 19.837 -9.082 1.00 47.56 123 ARG A C 1
ATOM 919 O O . ARG A 1 123 ? -11.346 20.768 -8.761 1.00 47.56 123 ARG A O 1
ATOM 926 N N . PRO A 1 124 ? -12.688 19.779 -10.282 1.00 45.53 124 PRO A N 1
ATOM 927 C CA . PRO A 1 124 ? -12.676 20.942 -11.152 1.00 45.53 124 PRO A CA 1
ATOM 928 C C . PRO A 1 124 ? -13.250 22.108 -10.344 1.00 45.53 124 PRO A C 1
ATOM 930 O O . PRO A 1 124 ? -14.277 21.945 -9.674 1.00 45.53 124 PRO A O 1
ATOM 933 N N . CYS A 1 125 ? -12.562 23.254 -10.353 1.00 46.19 125 CYS A N 1
ATOM 934 C CA . CYS A 1 125 ? -13.163 24.507 -9.913 1.00 46.19 125 CYS A CA 1
ATOM 935 C C . CYS A 1 125 ? -14.571 24.571 -10.520 1.00 46.19 125 CYS A C 1
ATOM 937 O O . CYS A 1 125 ? -14.700 24.251 -11.708 1.00 46.19 125 CYS A O 1
ATOM 939 N N . PRO A 1 126 ? -15.626 24.913 -9.757 1.00 54.16 126 PRO A N 1
ATOM 940 C CA . PRO A 1 126 ? -16.883 25.240 -10.397 1.00 54.16 126 PRO A CA 1
ATOM 941 C C . PRO A 1 126 ? -16.570 26.358 -11.389 1.00 54.16 126 PRO A C 1
ATOM 943 O O . PRO A 1 126 ? -16.048 27.407 -11.015 1.00 54.16 126 PRO A O 1
ATOM 946 N N . ASP A 1 127 ? -16.780 26.053 -12.662 1.00 51.84 127 ASP A N 1
ATOM 947 C CA . ASP A 1 127 ? -16.762 27.011 -13.746 1.00 51.84 127 ASP A CA 1
ATOM 948 C C . ASP A 1 127 ? -17.843 28.044 -13.409 1.00 51.84 127 ASP A C 1
ATOM 950 O O . ASP A 1 127 ? -19.034 27.795 -13.593 1.00 51.84 127 ASP A O 1
ATOM 954 N N . GLU A 1 128 ? -17.449 29.172 -12.813 1.00 52.66 128 GLU A N 1
ATOM 955 C CA . GLU A 1 128 ? -18.300 30.359 -12.739 1.00 52.66 128 GLU A CA 1
ATOM 956 C C . GLU A 1 128 ? -18.401 30.966 -14.147 1.00 52.66 128 GLU A C 1
ATOM 958 O O . GLU A 1 128 ? -17.940 32.073 -14.408 1.00 52.66 128 GLU A O 1
ATOM 963 N N . SER A 1 129 ? -19.009 30.228 -15.076 1.00 64.75 129 SER A N 1
ATOM 964 C CA . SER A 1 129 ? -19.625 30.799 -16.267 1.00 64.75 129 SER A CA 1
ATOM 965 C C . SER A 1 129 ? -21.131 30.661 -16.124 1.00 64.75 129 SER A C 1
ATOM 967 O O . SER A 1 129 ? -21.698 29.622 -16.436 1.00 64.75 129 SER A O 1
ATOM 969 N N . HIS A 1 130 ? -21.769 31.714 -15.627 1.00 50.06 130 HIS A N 1
ATOM 970 C CA . HIS A 1 130 ? -23.068 32.219 -16.082 1.00 50.06 130 HIS A CA 1
ATOM 971 C C . HIS A 1 130 ? -23.114 33.675 -15.596 1.00 50.06 130 HIS A C 1
ATOM 973 O O . HIS A 1 130 ? -23.229 33.934 -14.406 1.00 50.06 130 HIS A O 1
ATOM 979 N N . SER A 1 131 ? -22.725 34.632 -16.432 1.00 51.66 131 SER A N 1
ATOM 980 C CA . SER A 1 131 ? -23.556 35.261 -17.470 1.00 51.66 131 SER A CA 1
ATOM 981 C C . SER A 1 131 ? -24.145 36.575 -16.963 1.00 51.66 131 SER A C 1
ATOM 983 O O . SER A 1 131 ? -25.081 36.557 -16.175 1.00 51.66 131 SER A O 1
ATOM 985 N N . SER A 1 132 ? -23.595 37.650 -17.539 1.00 49.34 132 SER A N 1
ATOM 986 C CA . SER A 1 132 ? -24.255 38.903 -17.946 1.00 49.34 132 SER A CA 1
ATOM 987 C C . SER A 1 132 ? -24.842 39.834 -16.888 1.00 49.34 132 SER A C 1
ATOM 989 O O . SER A 1 132 ? -25.790 39.454 -16.176 1.00 49.34 132 SER A O 1
#

Radius of gyration: 24.7 Å; chains: 1; bounding box: 41×108×54 Å

Secondary structure (DSSP, 8-state):
---------------------SS--PPTT-EEEEEETTSSS--S--EEEEEEEEEEETTTEEEEEETTEEESSPBPGGGEEEPPTTPPPPHHHHHHHHTTTTSPEE-HHHHHHHHHHHHHHTS---------

pLDDT: mean 73.66, std 17.11, range [43.25, 93.31]

Organism: Malassezia sympodialis (strain ATCC 42132) (NCBI:txid1230383)